Protein AF-A0A963N9Q2-F1 (afdb_monomer_lite)

pLDDT: mean 92.58, std 7.45, range [53.12, 98.0]

Foldseek 3Di:
DVCVLFVFDDDDDDLPDPVNPVVVNSVVVLVVCCVVPVDNDDDFDDDPNHTQGHLVSVLVCVVVVVVVVSCVVVVTDTRPVDPDRSCVPDDPVPDDD

Structure (mmCIF, N/CA/C/O backbone):
data_AF-A0A963N9Q2-F1
#
_entry.id   AF-A0A963N9Q2-F1
#
loop_
_atom_site.group_PDB
_atom_site.id
_atom_site.type_symbol
_atom_site.label_atom_id
_atom_site.label_alt_id
_atom_site.label_comp_id
_atom_site.label_asym_id
_atom_site.label_entity_id
_atom_site.label_seq_id
_atom_site.pdbx_PDB_ins_code
_atom_site.Cartn_x
_atom_site.Cartn_y
_atom_site.Cartn_z
_atom_site.occupancy
_atom_site.B_iso_or_equiv
_atom_site.auth_seq_id
_atom_site.auth_comp_id
_atom_site.auth_asym_id
_atom_site.auth_atom_id
_atom_site.pdbx_PDB_model_num
ATOM 1 N N . LYS A 1 1 ? -4.707 1.031 -9.169 1.00 81.56 1 LYS A N 1
ATOM 2 C CA . LYS A 1 1 ? -4.365 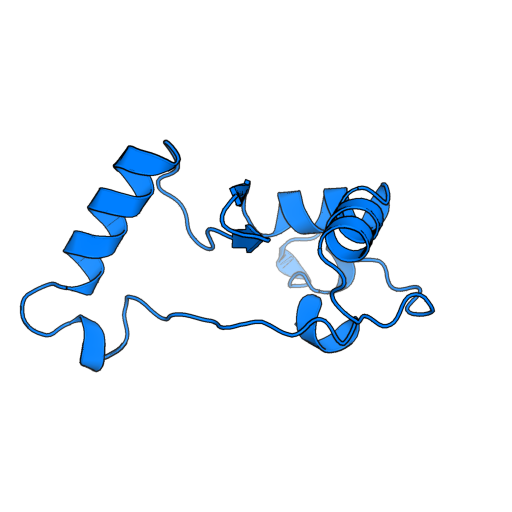1.534 -10.525 1.00 81.56 1 LYS A CA 1
ATOM 3 C C . LYS A 1 1 ? -2.929 1.185 -10.887 1.00 81.56 1 LYS A C 1
ATOM 5 O O . LYS A 1 1 ? -2.777 0.383 -11.789 1.00 81.56 1 LYS A O 1
ATOM 10 N N . ALA A 1 2 ? -1.925 1.668 -10.144 1.00 90.31 2 ALA A N 1
ATOM 11 C CA . ALA A 1 2 ? -0.521 1.317 -10.385 1.00 90.31 2 ALA A CA 1
ATOM 12 C C . ALA A 1 2 ? -0.274 -0.204 -10.407 1.00 90.31 2 ALA A C 1
ATOM 14 O O . ALA A 1 2 ? 0.086 -0.728 -11.447 1.00 90.31 2 ALA A O 1
ATOM 15 N N . PHE A 1 3 ? -0.574 -0.943 -9.330 1.00 93.25 3 PHE A N 1
ATOM 16 C CA . PHE A 1 3 ? -0.354 -2.402 -9.307 1.00 93.25 3 PHE A CA 1
ATOM 17 C C . PHE A 1 3 ? -1.031 -3.156 -10.454 1.00 93.25 3 PHE A C 1
ATOM 19 O O . PHE A 1 3 ? -0.393 -3.982 -11.091 1.00 93.25 3 PHE A O 1
ATOM 26 N N . ALA A 1 4 ? -2.276 -2.802 -10.782 1.00 93.06 4 ALA A N 1
ATOM 27 C CA . ALA A 1 4 ? -2.972 -3.381 -11.928 1.00 93.06 4 ALA A CA 1
ATOM 28 C C . ALA A 1 4 ? -2.254 -3.095 -13.262 1.00 93.06 4 ALA A C 1
ATOM 30 O O . ALA A 1 4 ? -2.188 -3.975 -14.108 1.00 93.06 4 ALA A O 1
ATOM 31 N N . HIS A 1 5 ? -1.704 -1.887 -13.442 1.00 92.06 5 HIS A N 1
ATOM 32 C CA . HIS A 1 5 ? -0.943 -1.516 -14.638 1.00 92.06 5 HIS A CA 1
ATOM 33 C C . HIS A 1 5 ? 0.357 -2.317 -14.774 1.00 92.06 5 HIS A C 1
ATOM 35 O O . HIS A 1 5 ? 0.667 -2.769 -15.865 1.00 92.06 5 HIS A O 1
ATOM 41 N N . TYR A 1 6 ? 1.071 -2.549 -13.671 1.00 92.31 6 TYR A N 1
ATOM 42 C CA . TYR A 1 6 ? 2.277 -3.386 -13.651 1.00 92.31 6 TYR A CA 1
ATOM 43 C C . TYR A 1 6 ? 1.968 -4.893 -13.604 1.00 92.31 6 TYR A C 1
ATOM 45 O O . TYR A 1 6 ? 2.873 -5.688 -13.375 1.00 92.31 6 TYR A O 1
ATOM 53 N N . GLY A 1 7 ? 0.707 -5.321 -13.734 1.00 94.38 7 GLY A N 1
ATOM 54 C CA . GLY A 1 7 ? 0.335 -6.738 -13.639 1.00 94.38 7 GLY A CA 1
ATOM 55 C C . GLY A 1 7 ? 0.633 -7.385 -12.278 1.00 94.38 7 GLY A C 1
ATOM 56 O O . GLY A 1 7 ? 0.679 -8.606 -12.180 1.00 94.38 7 GLY A O 1
ATOM 57 N N . ILE A 1 8 ? 0.837 -6.586 -11.227 1.00 94.50 8 ILE A N 1
ATOM 58 C CA . ILE A 1 8 ? 1.121 -7.071 -9.875 1.00 94.50 8 ILE A CA 1
ATOM 59 C C . ILE A 1 8 ? -0.198 -7.516 -9.247 1.00 94.50 8 ILE A C 1
ATOM 61 O O . ILE A 1 8 ? -1.120 -6.710 -9.091 1.00 94.50 8 ILE A O 1
ATOM 65 N N . ALA A 1 9 ? -0.286 -8.782 -8.843 1.00 94.06 9 ALA A N 1
ATOM 66 C CA . ALA A 1 9 ? -1.435 -9.285 -8.098 1.00 94.06 9 ALA A CA 1
ATOM 67 C C . ALA A 1 9 ? -1.541 -8.585 -6.730 1.00 94.06 9 ALA A C 1
ATOM 69 O O . ALA A 1 9 ? -0.568 -8.497 -5.983 1.00 94.06 9 ALA A O 1
ATOM 70 N N . PHE A 1 10 ? -2.731 -8.089 -6.382 1.00 95.31 10 PHE A N 1
ATOM 71 C CA . PHE A 1 10 ? -2.971 -7.417 -5.104 1.00 95.31 10 PHE A CA 1
ATOM 72 C C . PHE A 1 10 ? -4.376 -7.703 -4.575 1.00 95.31 10 PHE A C 1
ATOM 74 O O . PHE A 1 10 ? -5.302 -7.982 -5.333 1.00 95.31 10 PHE A O 1
ATOM 81 N N . THR A 1 11 ? -4.544 -7.582 -3.259 1.00 95.75 11 THR A N 1
ATOM 82 C CA . THR A 1 11 ? -5.854 -7.573 -2.597 1.00 95.75 11 THR A CA 1
ATOM 83 C C . THR A 1 11 ? -6.063 -6.211 -1.954 1.00 95.75 11 THR A C 1
ATOM 85 O O . THR A 1 11 ? -5.198 -5.723 -1.230 1.00 95.75 11 THR A O 1
ATOM 88 N N . SER A 1 12 ? -7.205 -5.584 -2.227 1.00 95.12 12 SER A N 1
ATOM 89 C CA . SER A 1 12 ? -7.615 -4.346 -1.566 1.00 95.12 12 SER A CA 1
ATOM 90 C C . SER A 1 12 ? -8.661 -4.667 -0.505 1.00 95.12 12 SER A C 1
ATOM 92 O O . SER A 1 12 ? -9.600 -5.413 -0.773 1.00 95.12 12 SER A O 1
ATOM 94 N N . VAL A 1 13 ? -8.485 -4.119 0.697 1.00 95.50 13 VAL A N 1
ATOM 95 C CA . VAL A 1 13 ? -9.431 -4.263 1.807 1.00 95.50 13 VAL A CA 1
ATOM 96 C C . VAL A 1 13 ? -10.004 -2.889 2.127 1.00 95.50 13 VAL A C 1
ATOM 98 O O . VAL A 1 13 ? -9.278 -2.003 2.576 1.00 95.50 13 VAL A O 1
ATOM 101 N N . ASP A 1 14 ? -11.304 -2.722 1.897 1.00 96.25 14 ASP A N 1
ATOM 102 C CA . ASP A 1 14 ? -12.039 -1.509 2.251 1.00 96.25 14 ASP A CA 1
ATOM 103 C C . ASP A 1 14 ? -12.590 -1.623 3.679 1.00 96.25 14 ASP A C 1
ATOM 105 O O . ASP A 1 14 ? -13.579 -2.318 3.938 1.00 96.25 14 ASP A O 1
ATOM 109 N N . LEU A 1 15 ? -11.924 -0.935 4.610 1.00 96.19 15 LEU A N 1
ATOM 110 C CA . LEU A 1 15 ? -12.282 -0.929 6.029 1.00 96.19 15 LEU A CA 1
ATOM 111 C C . LEU A 1 15 ? -13.576 -0.164 6.325 1.00 96.19 15 LEU A C 1
ATOM 113 O O . LEU A 1 15 ? -14.127 -0.345 7.410 1.00 96.19 15 LEU A O 1
ATOM 117 N N . ASP A 1 16 ? -14.060 0.649 5.385 1.00 95.19 16 ASP A N 1
ATOM 118 C CA . ASP A 1 16 ? -15.286 1.435 5.543 1.00 95.19 16 ASP A CA 1
ATOM 119 C C . ASP A 1 16 ? -16.496 0.756 4.878 1.00 95.19 16 ASP A C 1
ATOM 121 O O . ASP A 1 16 ? -17.633 1.221 5.013 1.00 95.19 16 ASP A O 1
ATOM 125 N N . SER A 1 17 ? -16.277 -0.381 4.211 1.00 96.56 17 SER A N 1
ATOM 126 C CA . SER A 1 17 ? -17.339 -1.175 3.596 1.00 96.56 17 SER A CA 1
ATOM 127 C C . SER A 1 17 ? -18.338 -1.720 4.625 1.00 96.56 17 SER A C 1
ATOM 129 O O . SER A 1 17 ? -18.010 -1.971 5.787 1.00 96.56 17 SER A O 1
ATOM 131 N N . VAL A 1 18 ? -19.575 -1.976 4.180 1.00 96.62 18 VAL A N 1
ATOM 132 C CA . VAL A 1 18 ? -20.684 -2.456 5.032 1.00 96.62 18 VAL A CA 1
ATOM 133 C C . VAL A 1 18 ? -20.297 -3.697 5.847 1.00 96.62 18 VAL A C 1
ATOM 135 O O . VAL A 1 18 ? -20.621 -3.793 7.030 1.00 96.62 18 VAL A O 1
ATOM 138 N N . ALA A 1 19 ? -19.541 -4.622 5.251 1.00 95.12 19 ALA A N 1
ATOM 139 C CA . ALA A 1 19 ? -19.084 -5.840 5.919 1.00 95.12 19 ALA A CA 1
ATOM 140 C C . ALA A 1 19 ? -18.175 -5.571 7.136 1.00 95.12 19 ALA A C 1
ATOM 142 O O . ALA A 1 19 ? -18.137 -6.374 8.068 1.00 95.12 19 ALA A O 1
ATOM 143 N N . TYR A 1 20 ? -17.454 -4.448 7.141 1.00 96.12 20 TYR A N 1
ATOM 144 C CA . TYR A 1 20 ? -16.530 -4.062 8.208 1.00 96.12 20 TYR A CA 1
ATOM 145 C C . TYR A 1 20 ? -17.139 -3.061 9.200 1.00 96.12 20 TYR A C 1
ATOM 147 O O . TYR A 1 20 ? -16.570 -2.844 10.269 1.00 96.12 20 TYR A O 1
ATOM 155 N N . GLN A 1 21 ? -18.316 -2.502 8.918 1.00 96.00 21 GLN A N 1
ATOM 156 C CA . GLN A 1 21 ? -19.030 -1.640 9.867 1.00 96.00 21 GLN A CA 1
ATOM 157 C C . GLN A 1 21 ? -19.639 -2.435 11.030 1.00 96.00 21 GLN A C 1
ATOM 159 O O . GLN A 1 21 ? -19.692 -1.941 12.159 1.00 96.00 21 GLN A O 1
ATOM 164 N N . ALA A 1 22 ? -20.059 -3.680 10.780 1.00 96.06 22 ALA A N 1
ATOM 165 C CA . ALA A 1 22 ? -20.627 -4.555 11.801 1.00 96.06 22 ALA A CA 1
ATOM 166 C C . ALA A 1 22 ? -19.672 -4.698 13.001 1.00 96.06 22 ALA A C 1
ATOM 168 O O . ALA A 1 22 ? -18.510 -5.082 12.852 1.00 96.06 22 ALA A O 1
ATOM 169 N N . GLY A 1 23 ? -20.159 -4.349 14.196 1.00 96.00 23 GLY A N 1
ATOM 170 C CA . GLY A 1 23 ? -19.372 -4.406 15.431 1.00 96.00 23 GLY A CA 1
ATOM 171 C C . GLY A 1 23 ? -18.128 -3.507 15.442 1.00 96.00 23 GLY A C 1
ATOM 172 O O . GLY A 1 23 ? -17.189 -3.806 16.173 1.00 96.00 23 GLY A O 1
ATOM 173 N N . ASN A 1 24 ? -18.086 -2.441 14.631 1.00 96.38 24 ASN A N 1
ATOM 174 C CA . ASN A 1 24 ? -16.927 -1.547 14.492 1.00 96.38 24 ASN A CA 1
ATOM 175 C C . ASN A 1 24 ? -15.626 -2.274 14.081 1.00 96.38 24 ASN A C 1
ATOM 177 O O . ASN A 1 24 ? -14.519 -1.899 14.480 1.00 96.38 24 ASN A O 1
ATOM 181 N N . ARG A 1 25 ? -15.734 -3.336 13.274 1.00 97.69 25 ARG A N 1
ATOM 182 C CA . ARG A 1 25 ? -14.576 -4.134 12.848 1.00 97.69 25 ARG A CA 1
ATOM 183 C C . ARG A 1 25 ? -13.545 -3.306 12.072 1.00 97.69 25 ARG A C 1
ATOM 185 O O . ARG A 1 25 ? -12.348 -3.478 12.289 1.00 97.69 25 ARG A O 1
ATOM 192 N N . GLY A 1 26 ? -13.988 -2.394 11.209 1.00 97.44 26 GLY A N 1
ATOM 193 C CA . GLY A 1 26 ? -13.129 -1.467 10.471 1.00 97.44 26 GLY A CA 1
ATOM 194 C C . GLY A 1 26 ? -12.318 -0.568 11.404 1.00 97.44 26 GLY A C 1
ATOM 195 O O . GLY A 1 26 ? -11.096 -0.484 11.272 1.00 97.44 26 GLY A O 1
ATOM 196 N N . GLY A 1 27 ? -12.968 0.022 12.414 1.00 97.44 27 GLY A N 1
ATOM 197 C CA . GLY A 1 27 ? -12.300 0.821 13.443 1.00 97.44 27 GLY A CA 1
ATOM 198 C C . GLY A 1 27 ? -11.288 0.015 14.261 1.00 97.44 27 GLY A C 1
ATOM 199 O O . GLY A 1 27 ? -10.166 0.474 14.475 1.00 97.44 27 GLY A O 1
ATOM 200 N N . ALA A 1 28 ? -11.631 -1.217 14.648 1.00 98.00 28 ALA A N 1
ATOM 201 C CA . ALA A 1 28 ? -10.710 -2.110 15.352 1.00 98.00 28 ALA A CA 1
ATOM 202 C C . ALA A 1 28 ? -9.466 -2.450 14.509 1.00 98.00 28 ALA A C 1
ATOM 204 O O . ALA A 1 28 ? -8.344 -2.416 15.016 1.00 98.00 28 ALA A O 1
ATOM 205 N N . ILE A 1 29 ? -9.634 -2.719 13.209 1.00 97.19 29 ILE A N 1
ATOM 206 C CA . ILE A 1 29 ? -8.505 -2.973 12.304 1.00 97.19 29 ILE A CA 1
ATOM 207 C C . ILE A 1 29 ? -7.639 -1.720 12.142 1.00 97.19 29 ILE A C 1
ATOM 209 O O . ILE A 1 29 ? -6.419 -1.835 12.224 1.00 97.19 29 ILE A O 1
ATOM 213 N N . ARG A 1 30 ? -8.232 -0.528 11.978 1.00 97.50 30 ARG A N 1
ATOM 214 C CA . ARG A 1 30 ? -7.482 0.744 11.920 1.00 97.50 30 ARG A CA 1
ATOM 215 C C . ARG A 1 30 ? -6.613 0.942 13.166 1.00 97.50 30 ARG A C 1
ATOM 217 O O . ARG A 1 30 ? -5.439 1.280 13.037 1.00 97.50 30 ARG A O 1
ATOM 224 N N . ALA A 1 31 ? -7.151 0.662 14.354 1.00 97.69 31 ALA A N 1
ATOM 225 C CA . ALA A 1 31 ? -6.399 0.753 15.606 1.00 97.69 31 ALA A CA 1
ATOM 226 C C . ALA A 1 31 ? -5.201 -0.216 15.643 1.00 97.69 31 ALA A C 1
ATOM 228 O O . ALA A 1 31 ? -4.094 0.180 16.013 1.00 97.69 31 ALA A O 1
ATOM 229 N N . VAL A 1 32 ? -5.390 -1.466 15.205 1.00 97.06 32 VAL A N 1
ATOM 230 C CA . VAL A 1 32 ? -4.299 -2.453 15.114 1.00 97.06 32 VAL A CA 1
ATOM 231 C C . VAL A 1 32 ? -3.257 -2.038 14.075 1.00 97.06 32 VAL A C 1
ATOM 233 O O . VAL A 1 32 ? -2.062 -2.122 14.349 1.00 97.06 32 VAL A O 1
ATOM 236 N N . LEU A 1 33 ? -3.680 -1.563 12.902 1.00 97.50 33 LEU A N 1
ATOM 237 C CA . LEU A 1 33 ? -2.781 -1.075 11.855 1.00 97.50 33 LEU A CA 1
ATOM 238 C C . LEU A 1 33 ? -1.902 0.068 12.367 1.00 97.50 33 LEU A C 1
ATOM 240 O O . LEU A 1 33 ? -0.680 -0.015 12.241 1.00 97.50 33 LEU A O 1
ATOM 244 N N . LYS A 1 34 ? -2.497 1.063 13.035 1.00 97.50 34 LYS A N 1
ATOM 245 C CA . LYS A 1 34 ? -1.765 2.157 13.687 1.00 97.50 34 LYS A CA 1
ATOM 246 C C . LYS A 1 34 ? -0.765 1.643 14.717 1.00 97.50 34 LYS A C 1
ATOM 248 O O . LYS A 1 34 ? 0.386 2.060 14.706 1.00 97.50 34 LYS A O 1
ATOM 253 N N . SER A 1 35 ? -1.167 0.703 15.573 1.00 97.81 35 SER A N 1
ATOM 254 C CA . SER A 1 35 ? -0.265 0.113 16.570 1.00 97.81 35 SER A CA 1
ATOM 255 C C . SER A 1 35 ? 0.898 -0.667 15.947 1.00 97.81 35 SER A C 1
ATOM 257 O O . SER A 1 35 ? 1.961 -0.734 16.556 1.00 97.81 35 SER A O 1
ATOM 259 N N . ARG A 1 36 ? 0.704 -1.294 14.780 1.00 96.75 36 ARG A N 1
ATOM 260 C CA . ARG A 1 36 ? 1.729 -2.124 14.125 1.00 96.75 36 ARG A CA 1
ATOM 261 C C . ARG A 1 36 ? 2.690 -1.324 13.253 1.00 96.75 36 ARG A C 1
ATOM 263 O O . ARG A 1 36 ? 3.846 -1.711 13.140 1.00 96.75 36 ARG A O 1
ATOM 270 N N . THR A 1 37 ? 2.209 -0.265 12.610 1.00 97.19 37 THR A N 1
ATOM 271 C CA . THR A 1 37 ? 2.979 0.512 11.622 1.00 97.19 37 THR A CA 1
ATOM 272 C C . THR A 1 37 ? 3.411 1.881 12.137 1.00 97.19 37 THR A C 1
ATOM 274 O O . THR A 1 37 ? 4.313 2.493 11.577 1.00 97.19 37 THR A O 1
ATOM 277 N N . GLY A 1 38 ? 2.749 2.388 13.180 1.00 97.12 38 GLY A N 1
ATOM 278 C CA . GLY A 1 38 ? 2.861 3.773 13.633 1.00 97.12 38 GLY A CA 1
ATOM 279 C C . GLY A 1 38 ? 2.112 4.780 12.753 1.00 97.12 38 GLY A C 1
ATOM 280 O O . GLY A 1 38 ? 2.088 5.962 13.087 1.00 97.12 38 GLY A O 1
ATOM 281 N N . TRP A 1 39 ? 1.497 4.351 11.645 1.00 96.44 39 TRP A N 1
ATOM 282 C CA . TRP A 1 39 ? 0.856 5.241 10.676 1.00 96.44 39 TRP A CA 1
ATOM 283 C C . TRP A 1 39 ? -0.654 5.318 10.900 1.00 96.44 39 TRP A C 1
ATOM 285 O O . TRP A 1 39 ? -1.321 4.303 11.101 1.00 96.44 39 TRP A O 1
ATOM 295 N N . ASP A 1 40 ? -1.198 6.533 10.829 1.00 94.62 40 ASP A N 1
ATOM 296 C CA . ASP A 1 40 ? -2.634 6.801 11.018 1.00 94.62 40 ASP A CA 1
ATOM 297 C C . ASP A 1 40 ? -3.394 6.963 9.690 1.00 94.62 40 ASP A C 1
ATOM 299 O O . ASP A 1 40 ? -4.621 7.027 9.654 1.00 94.62 40 ASP A O 1
ATOM 303 N N . THR A 1 41 ? -2.665 7.045 8.575 1.00 94.06 41 THR A N 1
ATOM 304 C CA . THR A 1 41 ? -3.218 7.311 7.246 1.00 94.06 41 THR A CA 1
ATOM 305 C C . THR A 1 41 ? -3.406 6.025 6.447 1.00 94.06 41 THR A C 1
ATOM 307 O O . THR A 1 41 ? -2.700 5.035 6.640 1.00 94.06 41 THR A O 1
ATOM 310 N N . LEU A 1 42 ? -4.388 6.045 5.541 1.00 94.06 42 LEU A N 1
ATOM 311 C CA . LEU A 1 42 ? -4.589 5.037 4.501 1.00 94.06 42 LEU A CA 1
ATOM 312 C C . LEU A 1 42 ? -4.299 5.652 3.118 1.00 94.06 42 LEU A C 1
ATOM 314 O O . LEU A 1 42 ? -4.444 6.867 2.962 1.00 94.06 42 LEU A O 1
ATOM 318 N N . PRO A 1 43 ? -3.962 4.835 2.100 1.00 94.81 43 PRO A N 1
ATOM 319 C CA . PRO A 1 43 ? -3.763 3.382 2.168 1.00 94.81 43 PRO A CA 1
ATOM 320 C C . PRO A 1 43 ? -2.491 2.998 2.940 1.00 94.81 43 PRO A C 1
ATOM 322 O O . PRO A 1 43 ? -1.489 3.695 2.844 1.00 94.81 43 PRO A O 1
ATOM 325 N N . GLN A 1 44 ? -2.527 1.873 3.663 1.00 97.44 44 GLN A N 1
ATOM 326 C CA . GLN A 1 44 ? -1.329 1.197 4.180 1.00 97.44 44 GLN A CA 1
ATOM 327 C C . GLN A 1 44 ? -1.066 -0.034 3.326 1.00 97.44 44 GLN A C 1
ATOM 329 O O . GLN A 1 44 ? -1.924 -0.911 3.216 1.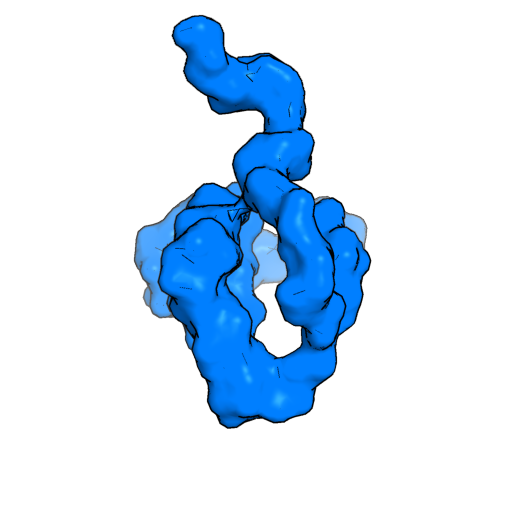00 97.44 44 GLN A O 1
ATOM 334 N N . ILE A 1 45 ? 0.101 -0.080 2.696 1.00 97.25 45 ILE A N 1
ATOM 335 C CA . ILE A 1 45 ? 0.452 -1.117 1.734 1.00 97.25 45 ILE A CA 1
ATOM 336 C C . ILE A 1 45 ? 1.419 -2.092 2.397 1.00 97.25 45 ILE A C 1
ATOM 338 O O . ILE A 1 45 ? 2.357 -1.696 3.091 1.00 97.25 45 ILE A O 1
ATOM 342 N N . PHE A 1 46 ? 1.171 -3.380 2.171 1.00 96.81 46 PHE A N 1
ATOM 343 C CA . PHE A 1 46 ? 2.006 -4.467 2.658 1.00 96.81 46 PHE A CA 1
ATOM 344 C C . PHE A 1 46 ? 2.429 -5.358 1.494 1.00 96.81 46 PHE A C 1
ATOM 346 O O . PHE A 1 46 ? 1.608 -5.673 0.631 1.00 96.81 46 PHE A O 1
ATOM 353 N N . ILE A 1 47 ? 3.694 -5.779 1.479 1.00 95.69 47 ILE A N 1
ATOM 354 C CA . ILE A 1 47 ? 4.270 -6.637 0.435 1.00 95.69 47 ILE A CA 1
ATOM 355 C C . ILE A 1 47 ? 5.083 -7.735 1.113 1.00 95.69 47 ILE A C 1
ATOM 357 O O . ILE A 1 47 ? 5.977 -7.450 1.905 1.00 95.69 47 ILE A O 1
ATOM 361 N N . GLY A 1 48 ? 4.738 -9.000 0.856 1.00 93.75 48 GLY A N 1
ATOM 362 C CA . GLY A 1 48 ? 5.361 -10.135 1.551 1.00 93.75 48 GLY A CA 1
ATOM 363 C C . GLY A 1 48 ? 5.178 -10.099 3.075 1.00 93.75 48 GLY A C 1
ATOM 364 O O . GLY A 1 48 ? 6.045 -10.560 3.807 1.00 93.75 48 GLY A O 1
ATOM 365 N N . GLY A 1 49 ? 4.086 -9.499 3.564 1.00 94.12 49 GLY A N 1
ATOM 366 C CA . GLY A 1 49 ? 3.807 -9.340 4.998 1.00 94.12 49 GLY A CA 1
ATOM 367 C C . GLY A 1 49 ? 4.507 -8.155 5.678 1.00 94.12 49 GLY A C 1
ATOM 368 O O . GLY A 1 49 ? 4.227 -7.884 6.845 1.00 94.12 49 GLY A O 1
ATOM 369 N N . GLU A 1 50 ? 5.363 -7.422 4.965 1.00 95.06 50 GLU A N 1
ATOM 370 C CA . GLU A 1 50 ? 6.068 -6.241 5.471 1.00 95.06 50 GLU A CA 1
ATOM 371 C C . GLU A 1 50 ? 5.310 -4.957 5.124 1.00 95.06 50 GLU A C 1
ATOM 373 O O . GLU A 1 50 ? 4.811 -4.817 4.008 1.00 95.06 50 GLU A O 1
ATOM 378 N N . PHE A 1 51 ? 5.233 -4.016 6.067 1.00 96.88 51 PHE A N 1
ATOM 379 C CA . PHE A 1 51 ? 4.682 -2.685 5.821 1.00 96.88 51 PHE A CA 1
ATOM 380 C C . PHE A 1 51 ? 5.646 -1.857 4.965 1.00 96.88 51 PHE A C 1
ATOM 382 O O . PHE A 1 51 ? 6.792 -1.659 5.357 1.00 96.88 51 PHE A O 1
ATOM 389 N N . VAL A 1 52 ? 5.181 -1.350 3.820 1.00 95.88 52 VAL A N 1
ATOM 390 C CA . VAL A 1 52 ? 6.031 -0.601 2.873 1.00 95.88 52 VAL A CA 1
ATOM 391 C C . VAL A 1 52 ? 5.729 0.898 2.807 1.00 95.88 52 VAL A C 1
ATOM 393 O O . VAL A 1 52 ? 6.493 1.626 2.174 1.00 95.88 52 VAL A O 1
ATOM 396 N N . GLY A 1 53 ? 4.650 1.354 3.451 1.00 96.38 53 GLY A N 1
ATOM 397 C CA . GLY A 1 53 ? 4.214 2.753 3.453 1.00 96.38 53 GLY A CA 1
ATOM 398 C C . GLY A 1 53 ? 2.853 2.967 2.789 1.00 96.38 53 GLY A C 1
ATOM 399 O O . GLY A 1 53 ? 1.997 2.075 2.765 1.00 96.38 53 GLY A O 1
ATOM 400 N N . GLY A 1 54 ? 2.652 4.175 2.269 1.00 95.31 54 GLY A N 1
ATOM 401 C CA . GLY A 1 54 ? 1.462 4.606 1.551 1.00 95.31 54 GLY A CA 1
ATOM 402 C C . GLY A 1 54 ? 1.646 4.643 0.035 1.00 95.31 54 GLY A C 1
ATOM 403 O O . GLY A 1 54 ? 2.527 4.007 -0.541 1.00 95.31 54 GLY A O 1
ATOM 404 N N . CYS A 1 55 ? 0.763 5.383 -0.639 1.00 93.50 55 CYS A N 1
ATOM 405 C CA . CYS A 1 55 ? 0.721 5.423 -2.103 1.00 93.50 55 CYS A CA 1
ATOM 406 C C . CYS A 1 55 ? 2.014 5.978 -2.721 1.00 93.50 55 CYS A C 1
ATOM 408 O O . CYS A 1 55 ? 2.533 5.391 -3.667 1.00 93.50 55 CYS A O 1
ATOM 410 N N . THR A 1 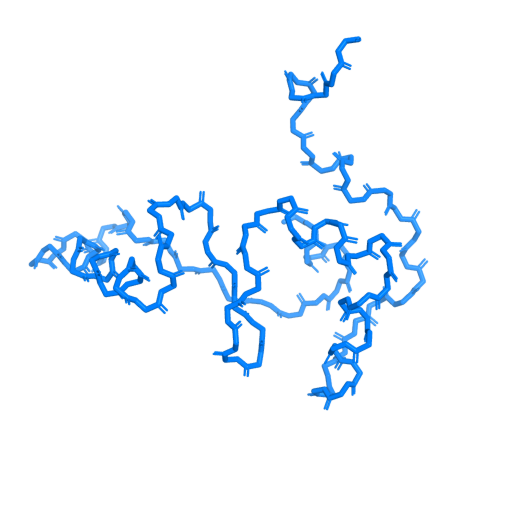56 ? 2.522 7.099 -2.204 1.00 93.50 56 THR A N 1
ATOM 411 C CA . THR A 1 56 ? 3.728 7.754 -2.732 1.00 93.50 56 THR A CA 1
ATOM 412 C C . THR A 1 56 ? 4.991 6.967 -2.409 1.00 93.50 56 THR A C 1
ATOM 414 O O . THR A 1 56 ? 5.830 6.825 -3.286 1.00 93.50 56 THR A O 1
ATOM 417 N N . ASP A 1 57 ? 5.081 6.339 -1.232 1.00 95.94 57 ASP A N 1
ATOM 418 C CA . ASP A 1 57 ? 6.225 5.483 -0.879 1.00 95.94 57 ASP A CA 1
ATOM 419 C C . ASP A 1 57 ? 6.389 4.321 -1.867 1.00 95.94 57 ASP A C 1
ATOM 421 O O . ASP A 1 57 ? 7.493 3.977 -2.283 1.00 95.94 57 ASP A O 1
ATOM 425 N N . VAL A 1 58 ? 5.274 3.719 -2.291 1.00 95.12 58 VAL A N 1
ATOM 426 C CA . VAL A 1 58 ? 5.285 2.672 -3.320 1.00 95.12 58 VAL A CA 1
ATOM 427 C C . VAL A 1 58 ? 5.663 3.225 -4.693 1.00 95.12 58 VAL A C 1
ATOM 429 O O . VAL A 1 58 ? 6.315 2.528 -5.467 1.00 95.12 58 VAL A O 1
ATOM 432 N N . PHE A 1 59 ? 5.274 4.457 -5.014 1.00 94.69 59 PHE A N 1
ATOM 433 C CA . PHE A 1 59 ? 5.634 5.101 -6.280 1.00 94.69 59 PHE A CA 1
ATOM 434 C C . PHE A 1 59 ? 7.125 5.424 -6.349 1.00 94.69 59 PHE A C 1
ATOM 436 O O . PHE A 1 59 ? 7.743 5.198 -7.388 1.00 94.69 59 PHE A O 1
ATOM 443 N N . ASP A 1 60 ? 7.708 5.874 -5.243 1.00 95.25 60 ASP A N 1
ATOM 444 C CA . ASP A 1 60 ? 9.147 6.102 -5.135 1.00 95.25 60 ASP A CA 1
ATOM 445 C C . ASP A 1 60 ? 9.913 4.783 -5.271 1.00 95.25 60 ASP A C 1
ATOM 447 O O . ASP A 1 60 ? 10.818 4.682 -6.097 1.00 95.25 60 ASP A O 1
ATOM 451 N N . ARG A 1 61 ? 9.451 3.727 -4.585 1.00 95.06 61 ARG A N 1
ATOM 452 C CA . ARG A 1 61 ? 10.014 2.369 -4.694 1.00 95.06 61 ARG A CA 1
ATOM 453 C C . ARG A 1 61 ? 9.882 1.740 -6.083 1.00 95.06 61 ARG A C 1
ATOM 455 O O . ARG A 1 61 ? 10.656 0.860 -6.455 1.00 95.06 61 ARG A O 1
ATOM 462 N N . LEU A 1 62 ? 8.856 2.122 -6.842 1.00 92.25 62 LEU A N 1
ATOM 463 C CA . LEU A 1 62 ? 8.721 1.743 -8.249 1.00 92.25 62 LEU A CA 1
ATOM 464 C C . LEU A 1 62 ? 9.772 2.459 -9.101 1.00 92.25 62 LEU A C 1
ATOM 466 O O . LEU A 1 62 ? 10.400 1.824 -9.943 1.00 92.25 62 LEU A O 1
ATOM 470 N N . LYS A 1 63 ? 9.968 3.765 -8.874 1.00 91.81 63 LYS A N 1
ATOM 471 C CA . LYS A 1 63 ? 10.917 4.597 -9.628 1.00 91.81 63 LYS A CA 1
ATOM 472 C C . LYS A 1 63 ? 12.372 4.206 -9.399 1.00 91.81 63 LYS A C 1
ATOM 474 O O . LYS A 1 63 ? 13.152 4.224 -10.345 1.00 91.81 63 LYS A O 1
ATOM 479 N N . ASP A 1 64 ? 12.738 3.882 -8.166 1.00 93.06 64 ASP A N 1
ATOM 480 C CA . ASP A 1 64 ? 14.119 3.565 -7.790 1.00 93.06 64 ASP A CA 1
ATOM 481 C C . ASP A 1 64 ? 14.478 2.069 -7.926 1.00 93.06 64 ASP A C 1
ATOM 483 O O . ASP A 1 64 ? 15.624 1.680 -7.709 1.00 93.06 64 ASP A O 1
ATOM 487 N N . GLY A 1 65 ? 13.510 1.228 -8.310 1.00 92.12 65 GLY A N 1
ATOM 488 C CA . GLY A 1 65 ? 13.691 -0.207 -8.530 1.00 92.12 65 GLY A CA 1
ATOM 489 C C . GLY A 1 65 ? 13.614 -1.081 -7.273 1.00 92.12 65 GLY A C 1
ATOM 490 O O . GLY A 1 65 ? 13.631 -2.310 -7.401 1.00 92.12 65 GLY A O 1
ATOM 491 N N . HIS A 1 66 ? 13.460 -0.516 -6.069 1.00 94.69 66 HIS A N 1
ATOM 492 C CA . HIS A 1 66 ? 13.350 -1.312 -4.840 1.00 94.69 66 HIS A CA 1
ATOM 493 C C . HIS A 1 66 ? 12.124 -2.227 -4.840 1.00 94.69 66 HIS A C 1
ATOM 495 O O . HIS A 1 66 ? 12.191 -3.344 -4.318 1.00 94.69 66 HIS A O 1
ATOM 501 N N . LEU A 1 67 ? 11.003 -1.793 -5.428 1.00 94.06 67 LEU A N 1
ATOM 502 C CA . LEU A 1 67 ? 9.821 -2.645 -5.529 1.00 94.06 67 LEU A CA 1
ATOM 503 C C . LEU A 1 67 ? 10.082 -3.845 -6.445 1.00 94.06 67 LEU A C 1
ATOM 505 O O . LEU A 1 67 ? 9.739 -4.963 -6.075 1.00 94.06 67 LEU A O 1
ATOM 509 N N . ALA A 1 68 ? 10.722 -3.635 -7.598 1.00 93.25 68 ALA A N 1
ATOM 510 C CA . ALA A 1 68 ? 11.058 -4.720 -8.519 1.00 93.25 68 ALA A CA 1
ATOM 511 C C . ALA A 1 68 ? 11.967 -5.759 -7.841 1.00 93.25 68 ALA A C 1
ATOM 513 O O . ALA A 1 68 ? 11.677 -6.953 -7.879 1.00 93.25 68 ALA A O 1
ATOM 514 N N . ALA A 1 69 ? 13.004 -5.308 -7.126 1.00 94.56 69 ALA A N 1
ATOM 515 C CA . ALA A 1 69 ? 13.876 -6.197 -6.360 1.00 94.56 69 ALA A CA 1
ATOM 516 C C . ALA A 1 69 ? 13.100 -7.001 -5.300 1.00 94.56 69 ALA A C 1
ATOM 518 O O . ALA A 1 69 ? 13.294 -8.210 -5.169 1.00 94.56 69 ALA A O 1
ATOM 519 N N . LYS A 1 70 ? 12.180 -6.353 -4.572 1.00 95.38 70 LYS A N 1
ATOM 520 C CA . LYS A 1 70 ? 11.355 -7.016 -3.552 1.00 95.38 70 LYS A CA 1
ATOM 521 C C . LYS A 1 70 ? 10.423 -8.064 -4.157 1.00 95.38 70 LYS A C 1
ATOM 523 O O . LYS A 1 70 ? 10.286 -9.148 -3.598 1.00 95.38 70 LYS A O 1
ATOM 528 N N . LEU A 1 71 ? 9.779 -7.756 -5.280 1.00 94.94 71 LEU A N 1
ATOM 529 C CA . LEU A 1 71 ? 8.898 -8.700 -5.963 1.00 94.94 71 LEU A CA 1
ATOM 530 C C . LEU A 1 71 ? 9.689 -9.899 -6.509 1.00 94.94 71 LEU A C 1
ATOM 532 O O . LEU A 1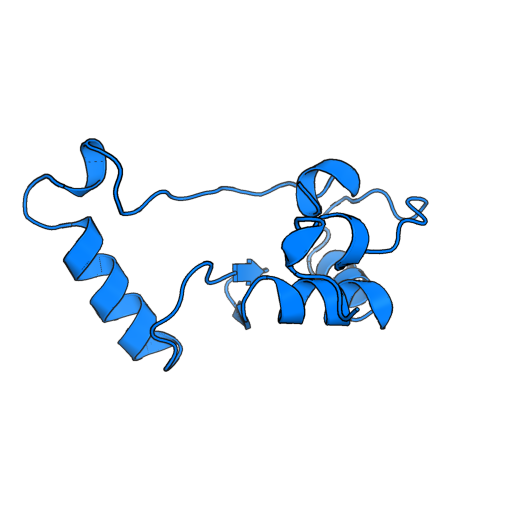 71 ? 9.214 -11.024 -6.384 1.00 94.94 71 LEU A O 1
ATOM 536 N N . GLN A 1 72 ? 10.912 -9.681 -7.014 1.00 95.06 72 GLN A N 1
ATOM 537 C CA . GLN A 1 72 ? 11.801 -10.759 -7.465 1.00 95.06 72 GLN A CA 1
ATOM 538 C C . GLN A 1 72 ? 12.148 -11.714 -6.322 1.00 95.06 72 GLN A C 1
ATOM 540 O O . GLN A 1 72 ? 12.097 -12.928 -6.482 1.00 95.06 72 GLN A O 1
ATOM 545 N N . GLN A 1 73 ? 12.487 -11.162 -5.155 1.00 96.56 73 GLN A N 1
ATOM 546 C CA . GLN A 1 73 ? 12.809 -11.941 -3.956 1.00 96.56 73 GLN A CA 1
ATOM 547 C C . GLN A 1 73 ? 11.632 -12.792 -3.466 1.00 96.56 73 GLN A C 1
ATOM 549 O O . GLN A 1 73 ? 11.848 -13.822 -2.833 1.00 96.56 73 GLN A O 1
ATOM 554 N N . LEU A 1 74 ? 10.403 -12.346 -3.725 1.00 96.31 74 LEU A N 1
ATOM 555 C CA . LEU A 1 74 ? 9.170 -13.021 -3.324 1.00 96.31 74 LEU A CA 1
ATOM 556 C C . LEU A 1 74 ? 8.585 -13.917 -4.427 1.00 96.31 74 LEU A C 1
ATOM 558 O O . LEU A 1 74 ? 7.504 -14.462 -4.224 1.00 96.31 74 LEU A O 1
ATOM 562 N N . ASP A 1 75 ? 9.267 -14.043 -5.570 1.00 95.62 75 ASP A N 1
ATOM 563 C CA . ASP A 1 75 ? 8.805 -14.785 -6.752 1.00 95.62 75 ASP A CA 1
ATOM 564 C C . ASP A 1 75 ? 7.398 -14.363 -7.224 1.00 95.62 75 ASP A C 1
ATOM 566 O O . ASP A 1 75 ? 6.561 -15.161 -7.645 1.00 95.62 75 ASP A O 1
ATOM 570 N N . VAL A 1 76 ? 7.102 -13.064 -7.115 1.00 94.38 76 VAL A N 1
ATOM 571 C CA . VAL A 1 76 ? 5.848 -12.489 -7.608 1.00 94.38 76 VAL A CA 1
ATOM 572 C C . VAL A 1 76 ? 6.029 -12.142 -9.079 1.00 94.38 76 VAL A C 1
ATOM 574 O O . VAL A 1 76 ? 7.011 -11.514 -9.445 1.00 94.38 76 VAL A O 1
ATOM 577 N N . THR A 1 77 ? 5.082 -12.508 -9.940 1.00 94.31 77 THR A N 1
ATOM 578 C CA . THR A 1 77 ? 5.098 -12.091 -11.351 1.00 94.31 77 THR A CA 1
ATOM 579 C C . THR A 1 77 ? 4.618 -10.643 -11.502 1.00 94.31 77 THR A C 1
ATOM 581 O O . THR A 1 77 ? 3.619 -10.254 -10.896 1.00 94.31 77 THR A O 1
ATOM 584 N N . TRP A 1 78 ? 5.299 -9.852 -12.336 1.00 94.38 78 TRP A N 1
ATOM 585 C CA . TRP A 1 78 ? 4.863 -8.516 -12.758 1.00 94.38 78 TRP A CA 1
ATOM 586 C C . TRP A 1 78 ? 5.345 -8.196 -14.180 1.00 94.38 78 TRP A C 1
ATOM 588 O O . TRP A 1 78 ? 6.255 -8.840 -14.704 1.00 94.38 78 TRP A O 1
ATOM 598 N N . ASP A 1 79 ? 4.749 -7.179 -14.799 1.00 93.25 79 ASP A N 1
ATOM 599 C CA . ASP A 1 79 ? 5.189 -6.627 -16.077 1.00 93.25 79 ASP A CA 1
ATOM 600 C C . ASP A 1 79 ? 6.367 -5.664 -15.867 1.00 93.25 79 ASP A C 1
ATOM 602 O O . ASP A 1 79 ? 6.197 -4.485 -15.547 1.00 93.25 79 ASP A O 1
ATOM 606 N N . ALA A 1 80 ? 7.586 -6.179 -16.035 1.00 85.94 80 ALA A N 1
ATOM 607 C CA . ALA A 1 80 ? 8.815 -5.392 -15.947 1.00 85.94 80 ALA A CA 1
ATOM 608 C C . ALA A 1 80 ? 9.034 -4.460 -17.156 1.00 85.94 80 ALA A C 1
ATOM 610 O O . ALA A 1 80 ? 9.928 -3.616 -17.117 1.00 85.94 80 ALA A O 1
ATOM 611 N N . SER A 1 81 ? 8.245 -4.604 -18.227 1.00 87.50 81 SER A N 1
ATOM 612 C CA . SER A 1 81 ? 8.347 -3.761 -19.423 1.00 87.50 81 SER A CA 1
ATOM 613 C C . SER A 1 81 ? 7.539 -2.465 -19.317 1.00 87.50 81 SER A C 1
ATOM 615 O O . SER A 1 81 ? 7.737 -1.552 -20.121 1.00 87.50 81 SER A O 1
ATOM 617 N N . ALA A 1 82 ? 6.666 -2.350 -18.311 1.00 85.88 82 ALA A N 1
ATOM 618 C CA . ALA A 1 82 ? 5.846 -1.171 -18.078 1.00 85.88 82 ALA A CA 1
ATOM 619 C C . ALA A 1 82 ? 6.708 0.061 -17.731 1.00 85.88 82 ALA A C 1
ATOM 621 O O . ALA A 1 82 ? 7.162 0.248 -16.601 1.00 85.88 82 ALA A O 1
ATOM 622 N N . GLN A 1 83 ? 6.906 0.938 -18.715 1.00 76.00 83 GLN A N 1
ATOM 623 C CA . GLN A 1 83 ? 7.623 2.209 -18.581 1.00 76.00 83 GLN A CA 1
ATOM 624 C C . GLN A 1 83 ? 6.633 3.367 -18.413 1.00 76.00 83 GLN A C 1
ATOM 626 O O . GLN A 1 83 ? 6.429 4.177 -19.315 1.00 76.00 83 GLN A O 1
ATOM 631 N N . THR A 1 84 ? 6.001 3.443 -17.245 1.00 88.00 84 THR A N 1
ATOM 632 C CA . THR A 1 84 ? 5.087 4.539 -16.891 1.00 88.00 84 THR A CA 1
ATOM 633 C C . THR A 1 84 ? 5.600 5.245 -15.645 1.00 88.00 84 THR A C 1
ATOM 635 O O . THR A 1 84 ? 6.018 4.581 -14.702 1.00 88.00 84 THR A O 1
ATOM 638 N N . ASP A 1 85 ? 5.553 6.582 -15.603 1.00 89.44 85 ASP A N 1
ATOM 639 C CA . ASP A 1 85 ? 5.806 7.314 -14.356 1.00 89.44 85 ASP A CA 1
ATOM 640 C C . ASP A 1 85 ? 4.687 6.983 -13.346 1.00 89.44 85 ASP A C 1
ATOM 642 O O . ASP A 1 85 ? 3.531 7.341 -13.606 1.00 89.44 85 ASP A O 1
ATOM 646 N N . PRO A 1 86 ? 4.982 6.361 -12.186 1.00 90.69 86 PRO A N 1
ATOM 647 C CA . PRO A 1 86 ? 3.969 6.044 -11.181 1.00 90.69 86 PRO A CA 1
ATOM 648 C C . PRO A 1 86 ? 3.168 7.262 -10.703 1.00 90.69 86 PRO A C 1
ATOM 650 O O . PRO A 1 86 ? 1.982 7.151 -10.394 1.00 90.69 86 PRO A O 1
ATOM 653 N N . TYR A 1 87 ? 3.764 8.455 -10.700 1.00 91.12 87 TYR A N 1
ATOM 654 C CA . TYR A 1 87 ? 3.067 9.672 -10.295 1.00 91.12 87 TYR A CA 1
ATOM 655 C C . TYR A 1 87 ? 1.958 10.069 -11.271 1.00 91.12 87 TYR A C 1
ATOM 657 O O . TYR A 1 87 ? 1.004 10.717 -10.849 1.00 91.12 87 TYR A O 1
ATOM 665 N N . SER A 1 88 ? 2.000 9.622 -12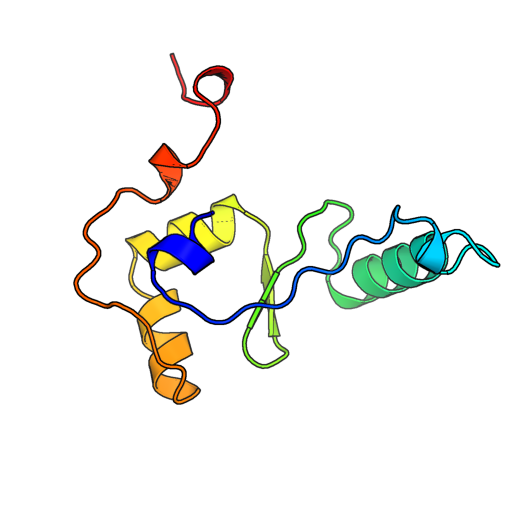.532 1.00 90.94 88 SER A N 1
ATOM 666 C CA . SER A 1 88 ? 0.921 9.854 -13.508 1.00 90.94 88 SER A CA 1
ATOM 667 C C . SER A 1 88 ? -0.422 9.223 -13.106 1.00 90.94 88 SER A C 1
ATOM 669 O O . SER A 1 88 ? -1.467 9.590 -13.644 1.00 90.94 88 SER A O 1
ATOM 671 N N . PHE A 1 89 ? -0.421 8.297 -12.136 1.00 89.50 89 PHE A N 1
ATOM 672 C CA . PHE A 1 89 ? -1.641 7.721 -11.571 1.00 89.50 89 PHE A CA 1
ATOM 673 C C . PHE A 1 89 ? -2.322 8.622 -10.535 1.00 89.50 89 PHE A C 1
ATOM 675 O O . PHE A 1 89 ? -3.463 8.331 -10.148 1.00 89.50 89 PHE A O 1
ATOM 682 N N . LEU A 1 90 ? -1.652 9.682 -10.069 1.00 88.69 90 LEU A N 1
ATOM 683 C CA . LEU A 1 90 ? -2.254 10.658 -9.172 1.00 88.69 90 LEU A CA 1
ATOM 684 C C . LEU A 1 90 ? -3.263 11.539 -9.922 1.00 88.69 90 LEU A C 1
ATOM 686 O O . LEU A 1 90 ? -3.155 11.754 -11.131 1.00 88.69 90 LEU A O 1
ATOM 690 N N . PRO A 1 91 ? -4.281 12.063 -9.225 1.00 85.75 91 PRO A N 1
ATOM 691 C CA . PRO A 1 91 ? -5.184 13.031 -9.821 1.00 85.75 91 PRO A CA 1
ATOM 692 C C . PRO A 1 91 ? -4.436 14.290 -10.261 1.00 85.75 91 PRO A C 1
ATOM 694 O O . PRO A 1 91 ? -3.541 14.766 -9.566 1.00 85.75 91 PRO A O 1
ATOM 697 N N . LYS A 1 92 ? -4.888 14.903 -11.361 1.00 82.06 92 LYS A N 1
ATOM 698 C CA . LYS A 1 92 ? -4.241 16.100 -11.919 1.00 82.06 92 LYS A CA 1
ATOM 699 C C . LYS A 1 92 ? -4.137 17.278 -10.943 1.00 82.06 92 LYS A C 1
ATOM 701 O O . LYS A 1 92 ? -3.239 18.094 -11.083 1.00 82.06 92 LYS A O 1
ATOM 706 N N . TRP A 1 93 ? -5.034 17.360 -9.960 1.00 80.81 93 TRP A N 1
ATOM 707 C CA . TRP A 1 93 ? -5.032 18.405 -8.932 1.00 80.81 93 TRP A CA 1
ATOM 708 C C . TRP A 1 93 ? -3.946 18.228 -7.858 1.00 80.81 93 TRP A C 1
ATOM 710 O O . TRP A 1 93 ? -3.752 19.140 -7.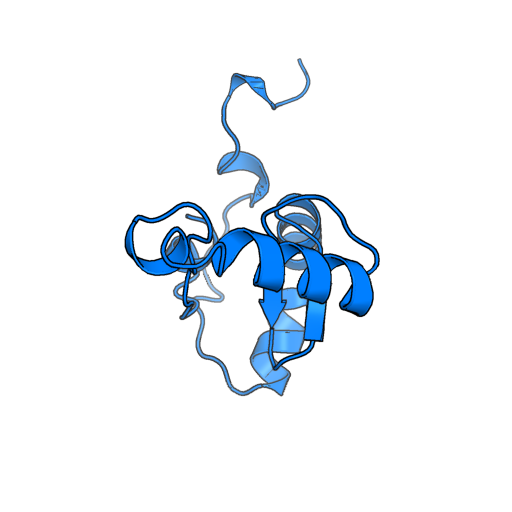061 1.00 80.81 93 TRP A O 1
ATOM 720 N N . LEU A 1 94 ? -3.262 17.078 -7.824 1.00 75.94 94 LEU A N 1
ATOM 721 C CA . LEU A 1 94 ? -2.217 16.752 -6.850 1.00 75.94 94 LEU A CA 1
ATOM 722 C C . LEU A 1 94 ? -0.794 16.947 -7.404 1.00 75.94 94 LEU A C 1
ATOM 724 O O . LEU A 1 94 ? 0.166 16.919 -6.639 1.00 75.94 94 LEU A O 1
ATOM 728 N N . HIS A 1 95 ? -0.636 17.148 -8.715 1.00 65.06 95 HIS A N 1
ATOM 729 C CA . HIS A 1 95 ? 0.667 17.501 -9.275 1.00 65.06 95 HIS A CA 1
ATOM 730 C C . HIS A 1 95 ? 1.047 18.929 -8.850 1.00 65.06 95 HIS A C 1
ATOM 732 O O . HIS A 1 95 ? 0.178 19.808 -8.885 1.00 65.06 95 HIS A O 1
ATOM 738 N N . PRO A 1 96 ? 2.312 19.183 -8.456 1.00 59.06 96 PRO A N 1
ATOM 739 C CA . PRO A 1 96 ? 2.791 20.544 -8.241 1.00 59.06 96 PRO A CA 1
ATOM 740 C C . PRO A 1 96 ? 2.504 21.380 -9.494 1.00 59.06 96 PRO A C 1
ATOM 742 O O . PRO A 1 96 ? 2.674 20.884 -10.609 1.00 59.06 96 PRO A O 1
ATOM 745 N N . ARG A 1 97 ? 2.015 22.608 -9.301 1.00 53.12 97 ARG A N 1
ATOM 746 C CA . ARG A 1 97 ? 1.843 23.566 -10.401 1.00 53.12 97 ARG A CA 1
ATOM 747 C C . ARG A 1 97 ? 3.190 24.009 -10.949 1.00 53.12 97 ARG A C 1
ATOM 749 O O . ARG A 1 97 ? 4.112 24.172 -10.120 1.00 53.12 97 ARG A O 1
#

Secondary structure (DSSP, 8-state):
-HHHHTT-------TTSHHHHGGGHHHHHHHHHHHHHS--SS--EEETTEEEESHHHHHHHHHSSHHHHHHHHTT----TT----GGGGS-GGGS--

Sequence (97 aa):
KAFAHYGIAFTSVDLDSVAYQAGNRGGAIRAVLKSRTGWDTLPQIFIGGEFVGGCTDVFDRLKDGHLAAKLQQLDVTWDASAQTDPYSFLPKWLHPR

Radius of gyration: 15.09 Å; chains: 1; bounding box: 35×38×36 Å